Protein AF-A0A7W1W9S4-F1 (afdb_monomer_lite)

Sequence (71 aa):
FAKGGATVEDVALMRRVVGSNLGVKASGGVKGIEDARAMFEAGATRIGASVGVKIAQEASGVKSSIVAGSY

pLDDT: mean 90.29, std 13.73, range [48.12, 98.62]

Radius of gyration: 13.35 Å; chains: 1; bounding box: 33×24×39 Å

Structure (mmCIF, N/CA/C/O backbone):
data_AF-A0A7W1W9S4-F1
#
_entry.id   AF-A0A7W1W9S4-F1
#
loop_
_atom_site.group_PDB
_atom_site.id
_atom_site.type_symbol
_atom_site.label_atom_id
_atom_site.label_alt_id
_atom_site.label_comp_id
_atom_site.label_asym_id
_atom_site.label_entity_id
_atom_site.label_seq_id
_atom_site.pdbx_PDB_ins_code
_atom_site.Cartn_x
_atom_site.Cartn_y
_atom_site.Cartn_z
_atom_site.occupancy
_atom_site.B_iso_or_equiv
_atom_site.auth_seq_id
_atom_site.auth_comp_id
_atom_site.auth_asym_id
_atom_site.auth_atom_id
_atom_site.pdbx_PDB_model_num
ATOM 1 N N . PHE A 1 1 ? 13.599 4.034 9.716 1.00 63.88 1 PHE A N 1
ATOM 2 C CA . PHE A 1 1 ? 12.681 4.434 8.628 1.00 63.88 1 PHE A CA 1
ATOM 3 C C . PHE A 1 1 ? 13.387 5.433 7.722 1.00 63.88 1 PHE A C 1
ATOM 5 O O . PHE A 1 1 ? 14.183 6.214 8.232 1.00 63.88 1 PHE A O 1
ATOM 12 N N . ALA A 1 2 ? 13.152 5.378 6.407 1.00 81.38 2 ALA A N 1
ATO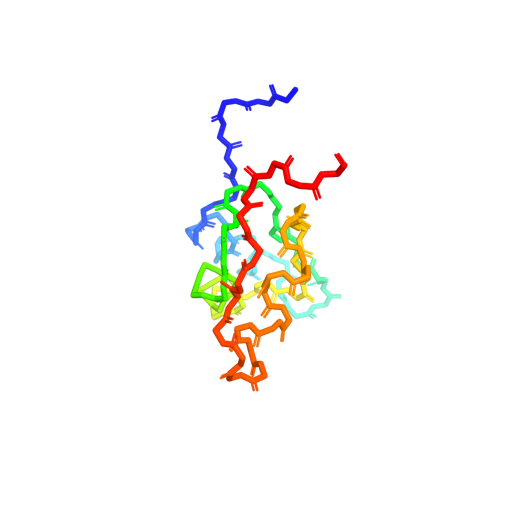M 13 C CA . ALA A 1 2 ? 13.645 6.387 5.464 1.00 81.38 2 ALA A CA 1
ATOM 14 C C . ALA A 1 2 ? 12.768 7.654 5.511 1.00 81.38 2 ALA A C 1
ATOM 16 O O . ALA A 1 2 ? 11.718 7.656 6.152 1.00 81.38 2 ALA A O 1
ATOM 17 N N . LYS A 1 3 ? 13.195 8.733 4.843 1.00 87.12 3 LYS A N 1
ATOM 18 C CA . LYS A 1 3 ? 12.487 10.028 4.862 1.00 87.12 3 LYS A CA 1
ATOM 19 C C . LYS A 1 3 ? 11.200 10.056 4.018 1.00 87.12 3 LYS A C 1
ATOM 21 O O . LYS A 1 3 ? 10.379 10.941 4.230 1.00 87.12 3 LYS A O 1
ATOM 26 N N . GLY A 1 4 ? 11.029 9.124 3.077 1.00 87.75 4 GLY A N 1
ATOM 27 C CA . GLY A 1 4 ? 9.890 9.061 2.153 1.00 87.75 4 GLY A CA 1
ATOM 28 C C . GLY A 1 4 ? 9.013 7.820 2.349 1.00 87.75 4 GLY A C 1
ATOM 29 O O . GLY A 1 4 ? 9.470 6.806 2.879 1.00 87.75 4 GLY A O 1
ATOM 30 N N . GLY A 1 5 ? 7.749 7.929 1.932 1.00 93.25 5 GLY A N 1
ATOM 31 C CA . GLY A 1 5 ? 6.796 6.820 1.816 1.00 93.25 5 GLY A CA 1
ATOM 32 C C . GLY A 1 5 ? 6.544 6.442 0.356 1.00 93.25 5 GLY A C 1
ATOM 33 O O . GLY A 1 5 ? 7.211 6.961 -0.534 1.00 93.25 5 GLY A O 1
ATOM 34 N N . ALA A 1 6 ? 5.576 5.560 0.114 1.00 95.31 6 ALA A N 1
ATOM 35 C CA . ALA A 1 6 ? 5.148 5.231 -1.240 1.00 95.31 6 ALA A CA 1
ATOM 36 C C . ALA A 1 6 ? 4.516 6.451 -1.929 1.00 95.31 6 ALA A C 1
ATOM 38 O O . ALA A 1 6 ? 3.711 7.158 -1.317 1.00 95.31 6 ALA A O 1
ATOM 39 N N . THR A 1 7 ? 4.852 6.660 -3.201 1.00 96.56 7 THR A N 1
ATOM 40 C CA . THR A 1 7 ? 4.168 7.605 -4.094 1.00 96.56 7 THR A CA 1
ATOM 41 C C . THR A 1 7 ? 3.298 6.854 -5.106 1.00 96.56 7 THR A C 1
ATOM 43 O O . THR A 1 7 ? 3.476 5.652 -5.330 1.00 96.56 7 THR A O 1
ATOM 46 N N . VAL A 1 8 ? 2.342 7.556 -5.719 1.00 97.94 8 VAL A N 1
ATOM 47 C CA . VAL A 1 8 ? 1.470 7.006 -6.773 1.00 97.94 8 VAL A CA 1
ATOM 48 C C . VAL A 1 8 ? 2.313 6.577 -7.976 1.00 97.94 8 VAL A C 1
ATOM 50 O O . VAL A 1 8 ? 2.092 5.512 -8.552 1.00 97.94 8 VAL A O 1
ATOM 53 N N . GLU A 1 9 ? 3.326 7.369 -8.312 1.00 98.19 9 GLU A N 1
ATOM 54 C CA . GLU A 1 9 ? 4.236 7.146 -9.430 1.00 98.19 9 GLU A CA 1
ATOM 55 C C . GLU A 1 9 ? 5.074 5.881 -9.226 1.00 98.19 9 GLU A C 1
ATOM 57 O O . GLU A 1 9 ? 5.196 5.070 -10.150 1.00 98.19 9 GLU A O 1
ATOM 62 N N . ASP A 1 10 ? 5.590 5.668 -8.010 1.00 97.31 10 ASP A N 1
ATOM 63 C CA . ASP A 1 10 ? 6.333 4.455 -7.659 1.00 97.31 10 ASP A CA 1
ATOM 64 C C . ASP A 1 10 ? 5.441 3.216 -7.775 1.00 97.31 10 ASP A C 1
ATOM 66 O O . ASP A 1 10 ? 5.848 2.195 -8.334 1.00 97.31 10 ASP A O 1
ATOM 70 N N . VAL A 1 11 ? 4.204 3.294 -7.273 1.00 98.31 11 VAL A N 1
ATOM 71 C CA . VAL A 1 11 ? 3.247 2.181 -7.332 1.00 98.31 11 VAL A CA 1
ATOM 72 C C . VAL A 1 11 ? 2.876 1.847 -8.771 1.00 98.31 11 VAL A C 1
ATOM 74 O O . VAL A 1 11 ? 2.918 0.673 -9.146 1.00 98.31 11 VAL A O 1
ATOM 77 N N . ALA A 1 12 ? 2.589 2.856 -9.591 1.00 98.56 12 ALA A N 1
ATOM 78 C CA . ALA A 1 12 ? 2.287 2.669 -11.004 1.00 98.56 12 ALA A CA 1
ATOM 79 C C . ALA A 1 12 ? 3.480 2.070 -11.760 1.00 98.56 12 ALA A C 1
ATOM 81 O O . ALA A 1 12 ? 3.314 1.150 -12.565 1.00 98.56 12 ALA A O 1
ATOM 82 N N . LEU A 1 13 ? 4.700 2.538 -11.477 1.00 98.62 13 LEU A N 1
ATOM 83 C CA . LEU A 1 13 ? 5.917 1.959 -12.036 1.00 98.62 13 LEU A CA 1
ATOM 84 C C . LEU A 1 13 ? 6.056 0.484 -11.650 1.00 98.62 13 LEU A C 1
ATOM 86 O O . LEU A 1 13 ? 6.218 -0.356 -12.534 1.00 98.62 13 LEU A O 1
ATOM 90 N N . MET A 1 14 ? 5.935 0.159 -10.361 1.00 98.44 14 MET A N 1
ATOM 91 C CA . MET A 1 14 ? 6.018 -1.218 -9.874 1.00 98.44 14 MET A CA 1
ATOM 92 C C . MET A 1 14 ? 4.950 -2.108 -10.513 1.00 98.44 14 MET A C 1
ATOM 94 O O . MET A 1 14 ? 5.281 -3.189 -10.996 1.00 98.44 14 MET A O 1
ATOM 98 N N . ARG A 1 15 ? 3.691 -1.650 -10.589 1.00 98.56 15 ARG A N 1
ATOM 99 C CA . ARG A 1 15 ? 2.600 -2.392 -11.242 1.00 98.56 15 ARG A CA 1
ATOM 100 C C . ARG A 1 15 ? 2.927 -2.699 -12.701 1.00 98.56 15 ARG A C 1
ATOM 102 O O . ARG A 1 15 ? 2.745 -3.837 -13.126 1.00 98.56 15 ARG A O 1
ATOM 109 N N . ARG A 1 16 ? 3.434 -1.722 -13.460 1.00 98.44 16 ARG A N 1
ATOM 110 C CA . ARG A 1 16 ? 3.836 -1.945 -14.860 1.00 98.44 16 ARG A CA 1
ATOM 111 C C . ARG A 1 16 ? 4.929 -3.004 -14.986 1.00 98.44 16 ARG A C 1
ATOM 113 O O . ARG A 1 16 ? 4.866 -3.817 -15.898 1.00 98.44 16 ARG A O 1
ATOM 120 N N . VAL A 1 17 ? 5.902 -3.008 -14.075 1.00 98.38 17 VAL A N 1
ATOM 121 C CA . VAL A 1 17 ? 7.034 -3.948 -14.108 1.00 98.38 17 VAL A CA 1
ATOM 122 C C . VAL A 1 17 ? 6.598 -5.372 -13.771 1.00 98.38 17 VAL A C 1
ATOM 124 O O . VAL A 1 17 ? 7.014 -6.313 -14.440 1.00 98.38 17 VAL A O 1
ATOM 127 N N . VAL A 1 18 ? 5.764 -5.550 -12.745 1.00 98.12 18 VAL A N 1
ATOM 128 C CA . VAL A 1 18 ? 5.415 -6.893 -12.253 1.00 98.12 18 VAL A CA 1
ATOM 129 C C . VAL A 1 18 ? 4.208 -7.524 -12.957 1.00 98.12 18 VAL A C 1
ATOM 131 O O . VAL A 1 18 ? 3.907 -8.700 -12.736 1.00 98.12 18 VAL A O 1
ATOM 134 N N . GLY A 1 19 ? 3.502 -6.763 -13.800 1.00 97.31 19 GLY A N 1
ATOM 135 C CA . GLY A 1 19 ? 2.281 -7.219 -14.463 1.00 97.31 19 GLY A CA 1
ATOM 136 C C . GLY A 1 19 ? 1.193 -7.589 -13.452 1.00 97.31 19 GLY A C 1
ATOM 137 O O . GLY A 1 19 ? 1.154 -7.042 -12.356 1.00 97.31 19 GLY A O 1
ATOM 138 N N . SER A 1 20 ? 0.295 -8.513 -13.792 1.00 95.25 20 SER A N 1
ATOM 139 C CA . SER A 1 20 ? -0.802 -8.962 -12.911 1.00 95.25 20 SER A CA 1
ATOM 140 C C . SER A 1 20 ? -0.432 -10.116 -11.975 1.00 95.25 20 SER A C 1
ATOM 142 O O . SER A 1 20 ? -1.194 -10.430 -11.065 1.00 95.25 20 SER A O 1
ATOM 144 N N . ASN A 1 21 ? 0.716 -10.762 -12.192 1.00 95.75 21 ASN A N 1
ATOM 145 C CA . ASN A 1 21 ? 1.057 -12.023 -11.526 1.00 95.75 21 ASN A CA 1
ATOM 146 C C . ASN A 1 21 ? 1.573 -11.828 -10.097 1.00 95.75 21 ASN A C 1
ATOM 148 O O . ASN A 1 21 ? 1.499 -12.747 -9.285 1.00 95.75 21 ASN A O 1
ATOM 152 N N . LEU A 1 22 ? 2.102 -10.641 -9.784 1.00 98.31 22 LEU A N 1
ATOM 153 C CA . LEU A 1 22 ? 2.543 -10.285 -8.441 1.00 98.31 22 LEU A CA 1
ATOM 154 C C . LEU A 1 22 ? 1.753 -9.090 -7.905 1.00 98.31 22 LEU A C 1
ATOM 156 O O . LEU A 1 22 ? 1.371 -8.158 -8.623 1.00 98.31 22 LEU A O 1
ATOM 160 N N . GLY A 1 23 ? 1.513 -9.125 -6.597 1.00 98.12 23 GLY A N 1
ATOM 161 C CA . GLY A 1 23 ? 0.926 -8.010 -5.871 1.00 98.12 23 GLY A CA 1
ATOM 162 C C . GLY A 1 23 ? 1.928 -6.881 -5.638 1.00 98.12 23 GLY A C 1
ATOM 163 O O . GLY A 1 23 ? 3.126 -7.116 -5.499 1.00 98.12 23 GLY A O 1
ATOM 164 N N . VAL A 1 24 ? 1.417 -5.656 -5.521 1.00 98.56 24 VAL A N 1
ATOM 165 C CA . VAL A 1 24 ? 2.194 -4.466 -5.144 1.00 98.56 24 VAL A CA 1
ATOM 166 C C . VAL A 1 24 ? 1.674 -3.959 -3.802 1.00 98.56 24 VAL A C 1
ATOM 168 O O . VAL A 1 24 ? 0.469 -3.755 -3.638 1.00 98.56 24 VAL A O 1
ATOM 171 N N . LYS A 1 25 ? 2.565 -3.771 -2.822 1.00 98.25 25 LYS A N 1
ATOM 172 C CA . LYS A 1 25 ? 2.220 -3.199 -1.514 1.00 98.25 25 LYS A CA 1
ATOM 173 C C . LYS A 1 25 ? 2.679 -1.744 -1.446 1.00 98.25 25 LYS A C 1
ATOM 175 O O . LYS A 1 25 ? 3.879 -1.491 -1.460 1.00 98.25 25 LYS A O 1
ATOM 180 N N . ALA A 1 26 ? 1.741 -0.814 -1.281 1.00 97.81 26 ALA A N 1
ATOM 181 C CA . ALA A 1 26 ? 2.052 0.575 -0.950 1.00 97.81 26 ALA A CA 1
ATOM 182 C C . ALA A 1 26 ? 2.180 0.716 0.573 1.00 97.81 26 ALA A C 1
ATOM 184 O O . ALA A 1 26 ? 1.274 0.321 1.311 1.00 97.81 26 ALA A O 1
ATOM 185 N N . SER A 1 27 ? 3.297 1.245 1.072 1.00 96.06 27 SER A N 1
ATOM 186 C CA . SER A 1 27 ? 3.493 1.464 2.509 1.00 96.06 27 SER A CA 1
ATOM 187 C C . SER A 1 27 ? 4.300 2.716 2.809 1.00 96.06 27 SER A C 1
ATOM 189 O O . SER A 1 27 ? 5.264 3.016 2.110 1.00 96.06 27 SER A O 1
ATOM 191 N N . GLY A 1 28 ? 3.929 3.395 3.896 1.00 92.25 28 GLY A N 1
ATOM 192 C CA . GLY A 1 28 ? 4.459 4.712 4.245 1.00 92.25 28 GLY A CA 1
ATOM 193 C C . GLY A 1 28 ? 3.751 5.816 3.457 1.00 92.25 28 GLY A C 1
ATOM 194 O O . GLY A 1 28 ? 3.539 5.678 2.260 1.00 92.25 28 GLY A O 1
ATOM 195 N N . GLY A 1 29 ? 3.366 6.900 4.132 1.00 85.88 29 GLY A N 1
ATOM 196 C CA . GLY A 1 29 ? 2.728 8.061 3.494 1.00 85.88 29 GLY A CA 1
ATOM 197 C C . GLY A 1 29 ? 1.199 8.015 3.364 1.00 85.88 29 GLY A C 1
ATOM 198 O O . GLY A 1 29 ? 0.618 9.058 3.107 1.00 85.88 29 GLY A O 1
ATOM 199 N N . VAL A 1 30 ? 0.541 6.876 3.617 1.00 94.94 30 VAL A N 1
ATOM 200 C CA . VAL A 1 30 ? -0.931 6.746 3.553 1.00 94.94 30 VAL A CA 1
ATOM 201 C C . VAL A 1 30 ? -1.578 7.229 4.859 1.00 94.94 30 VAL A C 1
ATOM 203 O O . VAL A 1 30 ? -1.399 6.594 5.902 1.00 94.94 30 VAL A O 1
ATOM 206 N N . LYS A 1 31 ? -2.320 8.345 4.817 1.00 94.00 31 LYS A N 1
ATOM 207 C CA . LYS A 1 31 ? -2.881 9.043 5.995 1.00 94.00 31 LYS A CA 1
ATOM 208 C C . LYS A 1 31 ? -4.413 8.992 6.096 1.00 94.00 31 LYS A C 1
ATOM 210 O O . LYS A 1 31 ? -4.969 9.456 7.101 1.00 94.00 31 LYS A O 1
ATOM 215 N N . GLY A 1 32 ? -5.089 8.435 5.095 1.00 95.00 32 GLY A N 1
ATOM 216 C CA . GLY A 1 32 ? -6.548 8.321 5.044 1.00 95.00 32 GLY A CA 1
ATOM 217 C C . GLY A 1 32 ? -7.039 7.552 3.819 1.00 95.00 32 GLY A C 1
ATOM 218 O O . GLY A 1 32 ? -6.238 6.984 3.070 1.00 95.00 32 GLY A O 1
ATOM 219 N N . ILE A 1 33 ? -8.360 7.521 3.645 1.00 96.12 33 ILE A N 1
ATOM 220 C CA . ILE A 1 33 ? -9.021 6.769 2.575 1.00 96.12 33 ILE A CA 1
ATOM 221 C C . ILE A 1 33 ? -8.638 7.257 1.177 1.00 96.12 33 ILE A C 1
ATOM 223 O O . ILE A 1 33 ? -8.405 6.426 0.304 1.00 96.12 33 ILE A O 1
ATOM 227 N N . GLU A 1 34 ? -8.495 8.568 0.973 1.00 96.38 34 GLU A N 1
ATOM 228 C CA . GLU A 1 34 ? -8.164 9.130 -0.344 1.00 96.38 34 GLU A CA 1
ATOM 229 C C . GLU A 1 34 ? -6.760 8.715 -0.797 1.00 96.38 34 GLU A C 1
ATOM 231 O O . GLU A 1 34 ? -6.585 8.235 -1.916 1.00 96.38 34 GLU A O 1
ATOM 236 N N . ASP A 1 35 ? -5.772 8.773 0.104 1.00 96.69 35 ASP A N 1
ATOM 237 C CA . ASP A 1 35 ? -4.421 8.277 -0.180 1.00 96.69 35 ASP A CA 1
ATOM 238 C C . ASP A 1 35 ? -4.448 6.777 -0.509 1.00 96.69 35 ASP A C 1
ATOM 240 O O . ASP A 1 35 ? -3.795 6.319 -1.445 1.00 96.69 35 ASP A O 1
ATOM 244 N N . ALA A 1 36 ? -5.210 5.985 0.255 1.00 97.50 36 ALA A N 1
ATOM 245 C CA . ALA A 1 36 ? -5.327 4.549 0.018 1.00 97.50 36 ALA A CA 1
ATOM 246 C C . ALA A 1 36 ? -5.974 4.253 -1.345 1.00 97.50 36 ALA A C 1
ATOM 248 O O . ALA A 1 36 ? -5.518 3.353 -2.052 1.00 97.50 36 ALA A O 1
ATOM 249 N N . ARG A 1 37 ? -6.999 5.024 -1.726 1.00 97.81 37 ARG A N 1
ATOM 250 C CA . ARG A 1 37 ? -7.694 4.915 -3.011 1.00 97.81 37 ARG A CA 1
ATOM 251 C C . ARG A 1 37 ? -6.765 5.234 -4.176 1.00 97.81 37 ARG A C 1
ATOM 253 O O . ARG A 1 37 ? -6.664 4.420 -5.088 1.00 97.81 37 ARG A O 1
ATOM 260 N N . ALA A 1 38 ? -6.015 6.331 -4.087 1.00 98.19 38 ALA A N 1
ATOM 261 C CA . ALA A 1 38 ? -5.026 6.702 -5.096 1.00 98.19 38 ALA A CA 1
ATOM 262 C C . ALA A 1 38 ? -3.973 5.597 -5.301 1.00 98.19 38 ALA A C 1
ATOM 264 O O . ALA A 1 38 ? -3.617 5.266 -6.430 1.00 98.19 38 ALA A O 1
ATOM 265 N N . MET A 1 39 ? -3.515 4.953 -4.220 1.00 98.19 39 MET A N 1
ATOM 266 C CA . MET A 1 39 ? -2.577 3.827 -4.316 1.00 98.19 39 MET A CA 1
ATOM 267 C C . MET A 1 39 ? -3.204 2.594 -4.981 1.00 98.19 39 MET A C 1
ATOM 269 O O . MET A 1 39 ? -2.532 1.913 -5.757 1.00 98.19 39 MET A O 1
ATOM 273 N N . PHE A 1 40 ? -4.475 2.288 -4.700 1.00 97.69 40 PHE A N 1
ATOM 274 C CA . PHE A 1 40 ? -5.195 1.206 -5.381 1.00 97.69 40 PHE A CA 1
ATOM 275 C C . PHE A 1 40 ? -5.364 1.487 -6.877 1.00 97.69 40 PHE A C 1
ATOM 277 O O . PHE A 1 40 ? -5.092 0.606 -7.689 1.00 97.69 40 PHE A O 1
ATOM 284 N N . GLU A 1 41 ? -5.741 2.712 -7.244 1.00 98.31 41 GLU A N 1
ATOM 285 C CA . GLU A 1 41 ? -5.881 3.146 -8.641 1.00 98.31 41 GLU A CA 1
ATOM 286 C C . GLU A 1 41 ? -4.542 3.101 -9.391 1.00 98.31 41 GLU A C 1
ATO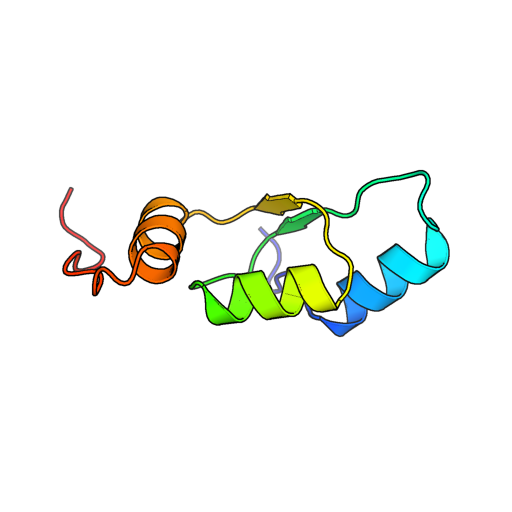M 288 O O . GLU A 1 41 ? -4.493 2.696 -10.551 1.00 98.31 41 GLU A O 1
ATOM 293 N N . ALA A 1 42 ? -3.433 3.400 -8.708 1.00 98.19 42 ALA A N 1
ATOM 294 C CA . ALA A 1 42 ? -2.079 3.226 -9.239 1.00 98.19 42 ALA A CA 1
ATOM 295 C C . ALA A 1 42 ? -1.677 1.752 -9.440 1.00 98.19 42 ALA A C 1
ATOM 297 O O . ALA A 1 42 ? -0.676 1.456 -10.094 1.00 98.19 42 ALA A O 1
ATOM 298 N N . GLY A 1 43 ? -2.434 0.812 -8.873 1.00 98.25 43 GLY A N 1
ATOM 299 C CA . GLY A 1 43 ? -2.224 -0.621 -9.034 1.00 98.25 43 GLY A CA 1
ATOM 300 C C . GLY A 1 43 ? -1.676 -1.336 -7.803 1.00 98.25 43 GLY A C 1
ATOM 301 O O . GLY A 1 43 ? -1.251 -2.490 -7.929 1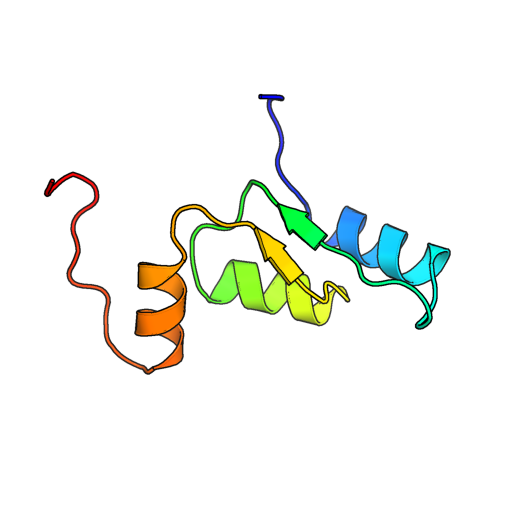.00 98.25 43 GLY A O 1
ATOM 302 N N . ALA A 1 44 ? -1.682 -0.723 -6.617 1.00 98.44 44 ALA A N 1
ATOM 303 C CA . ALA A 1 44 ? -1.441 -1.462 -5.380 1.00 98.44 44 ALA A CA 1
ATOM 304 C C . ALA A 1 44 ? -2.537 -2.518 -5.162 1.00 98.44 44 ALA A C 1
ATOM 306 O O . ALA A 1 44 ? -3.709 -2.299 -5.439 1.00 98.44 44 ALA A O 1
ATOM 307 N N . THR A 1 45 ? -2.158 -3.672 -4.619 1.00 98.44 45 THR A N 1
ATOM 308 C CA . THR A 1 45 ? -3.088 -4.729 -4.174 1.00 98.44 45 THR A CA 1
ATOM 309 C C . THR A 1 45 ? -3.108 -4.873 -2.658 1.00 98.44 45 THR A C 1
ATOM 311 O O . THR A 1 45 ? -3.881 -5.659 -2.116 1.00 98.44 45 THR A O 1
ATOM 314 N N . ARG A 1 46 ? -2.231 -4.153 -1.947 1.00 98.06 46 ARG A N 1
ATOM 315 C CA . ARG A 1 46 ? -2.212 -4.104 -0.486 1.00 98.06 46 ARG A CA 1
ATOM 316 C C . ARG A 1 46 ? -1.748 -2.739 0.004 1.00 98.06 46 ARG A C 1
ATOM 318 O O . ARG A 1 46 ? -0.783 -2.186 -0.516 1.00 98.06 46 ARG A O 1
ATOM 325 N N . ILE A 1 47 ? -2.380 -2.261 1.071 1.00 97.94 47 ILE A N 1
ATOM 326 C CA . ILE A 1 47 ? -2.022 -1.016 1.751 1.00 97.94 47 ILE A CA 1
ATOM 327 C C . ILE A 1 47 ? -1.396 -1.338 3.110 1.00 97.94 47 ILE A C 1
ATOM 329 O O . ILE A 1 47 ? -1.933 -2.117 3.896 1.00 97.94 47 ILE A O 1
ATOM 333 N N . GLY A 1 48 ? -0.227 -0.761 3.376 1.00 96.94 48 GLY A N 1
ATOM 334 C CA . GLY A 1 48 ? 0.430 -0.762 4.677 1.00 96.94 48 GLY A CA 1
ATOM 335 C C . GLY A 1 48 ? 0.324 0.614 5.325 1.00 96.94 48 GLY A C 1
ATOM 336 O O . GLY A 1 48 ? 1.114 1.499 5.001 1.00 96.94 48 GLY A O 1
ATOM 337 N N . ALA A 1 49 ? -0.616 0.774 6.256 1.00 95.81 49 ALA A N 1
ATOM 338 C CA . ALA A 1 49 ? -0.861 2.023 6.972 1.00 95.81 49 ALA A CA 1
ATOM 339 C C . ALA A 1 49 ? -1.022 1.76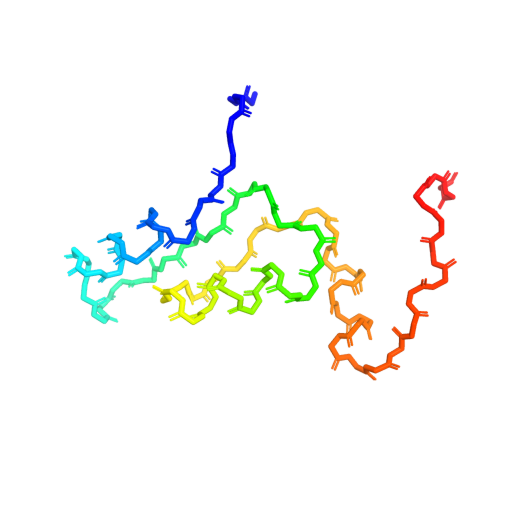5 8.477 1.00 95.81 49 ALA A C 1
ATOM 341 O O . ALA A 1 49 ? -1.682 0.807 8.874 1.00 95.81 49 ALA A O 1
ATOM 342 N N . SER A 1 50 ? -0.454 2.637 9.315 1.00 94.50 50 SER A N 1
ATOM 343 C CA . SER A 1 50 ? -0.686 2.627 10.770 1.00 94.50 50 SER A CA 1
ATOM 344 C C . SER A 1 50 ? -2.076 3.153 11.143 1.00 94.50 50 SER A C 1
ATOM 346 O O . SER A 1 50 ? -2.598 2.828 12.202 1.00 94.50 50 SER A O 1
ATOM 348 N N . VAL A 1 51 ? -2.706 3.923 10.252 1.00 94.56 51 VAL A N 1
ATOM 349 C CA . VAL A 1 51 ? -4.041 4.516 10.427 1.00 94.56 51 VAL A CA 1
ATOM 350 C C . VAL A 1 51 ? -5.163 3.640 9.846 1.00 94.56 51 VAL A C 1
ATOM 352 O O . VAL A 1 51 ? -6.171 4.148 9.364 1.00 94.56 51 VAL A O 1
ATOM 355 N N . GLY A 1 52 ? -5.004 2.312 9.877 1.00 94.62 52 GLY A N 1
ATOM 356 C CA . GLY A 1 52 ? -5.950 1.370 9.260 1.00 94.62 52 GLY A CA 1
ATOM 357 C C . GLY A 1 52 ? -7.394 1.497 9.766 1.00 94.62 52 GLY A C 1
ATOM 358 O O . GLY A 1 52 ? -8.323 1.440 8.967 1.00 94.62 52 GLY A O 1
ATOM 359 N N . VAL A 1 53 ? -7.589 1.747 11.068 1.00 95.31 53 VAL A N 1
ATOM 360 C CA . VAL A 1 53 ? -8.927 1.956 11.661 1.00 95.31 53 VAL A CA 1
ATOM 361 C C . VAL A 1 53 ? -9.607 3.196 11.078 1.00 95.31 53 VAL A C 1
ATOM 363 O O . VAL A 1 53 ? -10.763 3.121 10.672 1.00 95.31 53 VAL A O 1
ATOM 366 N N . LYS A 1 54 ? -8.875 4.313 10.973 1.00 94.00 54 LYS A N 1
ATOM 367 C CA . LYS A 1 54 ? -9.374 5.557 10.373 1.00 94.00 54 LYS A CA 1
ATOM 368 C C . LYS A 1 54 ? -9.807 5.329 8.922 1.00 94.00 54 LYS A C 1
ATOM 370 O O . LYS A 1 54 ? -10.914 5.701 8.559 1.00 94.00 54 LYS A O 1
ATOM 375 N N . ILE A 1 55 ? -8.968 4.660 8.126 1.00 95.12 55 ILE A N 1
ATOM 376 C CA . ILE A 1 55 ? -9.278 4.323 6.726 1.00 95.12 55 ILE A CA 1
ATOM 377 C C . ILE A 1 55 ? -10.571 3.498 6.638 1.00 95.12 55 ILE A C 1
ATOM 379 O O . ILE A 1 55 ? -11.428 3.790 5.810 1.00 95.12 55 ILE A O 1
ATOM 383 N N . ALA A 1 56 ? -10.740 2.488 7.499 1.00 94.56 56 ALA A N 1
ATOM 384 C CA . ALA A 1 56 ? -11.935 1.644 7.507 1.00 94.56 56 ALA A CA 1
ATOM 385 C C . ALA A 1 56 ? -13.213 2.411 7.904 1.00 94.56 56 ALA A C 1
ATOM 387 O O . ALA A 1 56 ? -14.274 2.189 7.318 1.00 94.56 56 ALA A O 1
ATOM 388 N N . GLN A 1 57 ? -13.117 3.329 8.870 1.00 94.75 57 GLN A N 1
ATOM 389 C CA . GLN A 1 57 ? -14.225 4.205 9.267 1.00 94.75 57 GLN A CA 1
ATOM 390 C C . GLN A 1 57 ? -14.626 5.150 8.130 1.00 94.75 57 GLN A C 1
ATOM 392 O O . GLN A 1 57 ? -15.802 5.201 7.772 1.00 94.75 57 GLN A O 1
ATOM 397 N N . GLU A 1 58 ? -13.649 5.828 7.521 1.00 93.81 58 GLU A N 1
ATOM 398 C CA . GLU A 1 58 ? -13.867 6.728 6.384 1.00 93.81 58 GLU A CA 1
ATOM 399 C C . GLU A 1 58 ? -14.494 5.986 5.192 1.00 93.81 58 GLU A C 1
ATOM 401 O O . GLU A 1 58 ? -15.466 6.469 4.614 1.00 93.81 58 GLU A O 1
ATOM 406 N N . ALA A 1 59 ? -14.019 4.773 4.882 1.00 92.81 59 ALA A N 1
ATOM 407 C CA . ALA A 1 59 ? -14.600 3.915 3.844 1.00 92.81 59 ALA A CA 1
ATOM 408 C C . ALA A 1 59 ? -16.056 3.508 4.136 1.00 92.81 59 ALA A C 1
ATOM 410 O O . ALA A 1 59 ? -16.832 3.282 3.211 1.00 92.81 59 ALA A O 1
ATOM 411 N N . SER A 1 60 ? -16.433 3.432 5.414 1.00 93.69 60 SER A N 1
ATOM 412 C CA . SER A 1 60 ? -17.793 3.105 5.859 1.00 93.69 60 SER A CA 1
ATOM 413 C C . SER A 1 60 ? -18.695 4.343 5.982 1.00 93.69 60 SER A C 1
ATOM 415 O O . SER A 1 60 ? -19.808 4.241 6.492 1.00 93.69 60 SER A O 1
ATOM 417 N N . GLY A 1 61 ? -18.224 5.528 5.569 1.00 88.38 61 GLY A N 1
ATOM 418 C CA . GLY A 1 61 ? -18.962 6.789 5.695 1.00 88.38 61 GLY A CA 1
ATOM 419 C C . GLY A 1 61 ? -19.035 7.338 7.125 1.00 88.38 61 GLY A C 1
ATOM 420 O O . GLY A 1 61 ? -19.748 8.309 7.381 1.00 88.38 61 GLY A O 1
ATOM 421 N N . VAL A 1 62 ? -18.291 6.750 8.067 1.00 85.69 62 VAL A N 1
ATOM 422 C CA . VAL A 1 62 ? -18.202 7.226 9.449 1.00 85.69 62 VAL A CA 1
ATOM 423 C C . VAL A 1 62 ? -17.117 8.295 9.515 1.00 85.69 62 VAL A C 1
ATOM 425 O O . VAL A 1 62 ? -15.944 8.027 9.256 1.00 85.69 62 VAL A O 1
ATOM 428 N N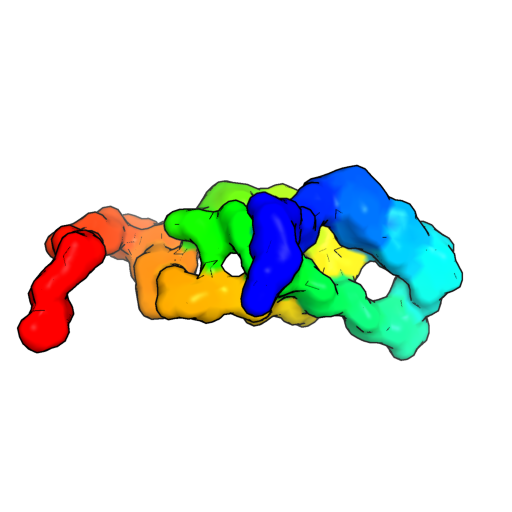 . LYS A 1 63 ? -17.484 9.524 9.894 1.00 70.00 63 LYS A N 1
ATOM 429 C CA . LYS A 1 63 ? -16.489 10.566 10.176 1.00 70.00 63 LYS A CA 1
ATOM 430 C C . LYS A 1 63 ? -15.665 10.136 11.391 1.00 70.00 63 LYS A C 1
ATOM 432 O O . LYS A 1 63 ? -16.205 10.036 12.490 1.00 70.00 63 LYS A O 1
ATOM 437 N N . SER A 1 64 ? -14.375 9.873 11.180 1.00 63.75 64 SER A N 1
ATOM 438 C CA . SER A 1 64 ? -13.435 9.501 12.242 1.00 63.75 64 SER A CA 1
ATOM 439 C C . SER A 1 64 ? -13.416 10.581 13.329 1.00 63.75 64 SER A C 1
ATOM 441 O O . SER A 1 64 ? -12.890 11.671 13.118 1.00 63.75 64 SER A O 1
ATOM 443 N N . SER A 1 65 ? -13.975 10.268 14.497 1.00 63.28 65 SER A N 1
ATOM 444 C CA . SER A 1 65 ? -13.958 11.112 15.699 1.00 63.28 65 SER A CA 1
ATOM 445 C C . SER A 1 65 ? -12.710 10.900 16.563 1.00 63.28 65 SER A C 1
ATOM 447 O O . SER A 1 65 ? -12.561 11.539 17.603 1.00 63.28 65 SER A O 1
ATOM 449 N N . ILE A 1 66 ? -11.802 10.009 16.148 1.00 59.72 66 ILE A N 1
ATOM 450 C CA . ILE A 1 66 ? -10.600 9.687 16.914 1.00 59.72 66 ILE A CA 1
ATOM 451 C C . ILE A 1 66 ? -9.558 10.787 16.700 1.00 59.72 66 ILE A C 1
ATOM 453 O O . ILE A 1 66 ? -8.976 10.925 15.621 1.00 59.72 66 ILE A O 1
ATOM 457 N N . VAL A 1 67 ? -9.327 11.571 17.751 1.00 55.91 67 VAL A N 1
ATOM 458 C CA . VAL A 1 67 ? -8.201 12.502 17.842 1.00 55.91 67 VAL A CA 1
ATOM 459 C C . VAL A 1 67 ? -6.931 11.667 17.988 1.00 55.91 67 VAL A C 1
ATOM 461 O O . VAL A 1 67 ? -6.851 10.788 18.845 1.00 55.91 67 VAL A O 1
ATOM 464 N N . ALA A 1 68 ? -5.933 11.916 17.140 1.00 52.22 68 ALA A N 1
ATOM 465 C CA . ALA A 1 68 ? -4.632 11.268 17.256 1.00 52.22 68 ALA A CA 1
AT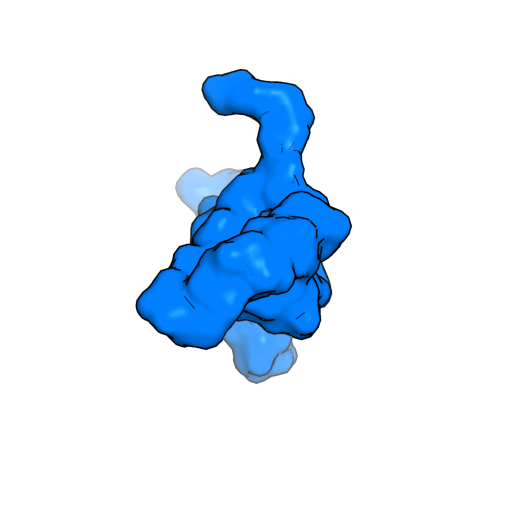OM 466 C C . ALA A 1 68 ? -4.027 11.583 18.639 1.00 52.22 68 ALA A C 1
ATOM 468 O O . ALA A 1 68 ? -3.575 12.702 18.862 1.00 52.22 68 ALA A O 1
ATOM 469 N N . GLY A 1 69 ? -4.057 10.618 19.565 1.00 51.69 69 GLY A N 1
ATOM 470 C CA . GLY A 1 69 ? -3.491 10.777 20.910 1.00 51.69 69 GLY A CA 1
ATOM 471 C C . GLY A 1 69 ? -4.287 10.170 22.068 1.00 51.69 69 GLY A C 1
ATOM 472 O O . GLY A 1 69 ? -3.753 10.123 23.168 1.00 51.69 69 GLY A O 1
ATOM 473 N N . SER A 1 70 ? -5.516 9.685 21.864 1.00 48.12 70 SER A N 1
ATOM 474 C CA . SER A 1 70 ? -6.246 8.951 22.908 1.00 48.12 70 SER A CA 1
ATOM 475 C C . SER A 1 70 ? -5.862 7.466 22.894 1.00 48.12 70 SER A C 1
ATOM 477 O O . SER A 1 70 ? -6.522 6.657 22.237 1.00 48.12 70 SER A O 1
ATOM 479 N N . TYR A 1 71 ? -4.774 7.135 23.581 1.00 51.75 71 TYR A N 1
ATOM 480 C CA . TYR A 1 71 ? -4.540 5.811 24.156 1.00 51.75 71 TYR A CA 1
ATOM 481 C C . TYR A 1 71 ? -4.456 5.965 25.669 1.00 51.75 71 TYR A C 1
ATOM 483 O O . TYR A 1 71 ? -3.878 6.987 26.105 1.00 51.75 71 TYR A O 1
#

Secondary structure (DSSP, 8-state):
--S----HHHHHHHHHHHTTTS--EEESS--SHHHHHHHHHTT-SEEE-TTHHHHHHHHTT------TT--

Foldseek 3Di:
DDPAFDDLVNLLVVCVVVPPPDAAEGEDDDDEQVSVVSSVVSPHPYYHDPCVVRNVCVVVVHHDPDDPPDD